Protein AF-A0A0F2NCT3-F1 (afdb_monomer)

Nearest PDB structures (foldseek):
  4rww-assembly1_B  TM=7.037E-01  e=3.534E-01  Listeria monocytogenes EGD-e
  4d3h-assembly1_C  TM=6.260E-01  e=2.521E-01  Staphylococcus aureus
  7qri-assembly1_B  TM=4.160E-01  e=2.870E+00  Homo sapiens
  7kdc-assembly2_D  TM=2.748E-01  e=4.304E+00  Mus musculus
  6rm3-assembly1_SV0  TM=3.250E-01  e=8.458E+00  Vairimorpha necatrix

pLDDT: mean 72.49, std 16.48, range [42.59, 90.12]

Structure (mmCIF, N/CA/C/O backbone):
data_AF-A0A0F2NCT3-F1
#
_entry.id   AF-A0A0F2NCT3-F1
#
loop_
_atom_site.group_PDB
_atom_site.id
_atom_site.type_symbol
_atom_site.label_atom_id
_atom_site.label_alt_id
_atom_site.label_comp_id
_atom_site.label_asym_id
_atom_site.label_entity_id
_atom_site.label_seq_id
_atom_site.pdbx_PDB_ins_code
_atom_site.Cartn_x
_atom_site.Cartn_y
_atom_site.Cartn_z
_atom_site.occupancy
_atom_site.B_iso_or_equiv
_atom_site.auth_seq_id
_atom_site.auth_comp_id
_atom_site.auth_asym_id
_atom_site.auth_atom_id
_atom_site.pdbx_PDB_model_num
ATOM 1 N N . MET A 1 1 ? 4.125 1.309 -13.599 1.00 54.31 1 MET A N 1
ATOM 2 C CA . MET A 1 1 ? 3.078 2.141 -12.967 1.00 54.31 1 MET A CA 1
ATOM 3 C C . MET A 1 1 ? 2.022 1.340 -12.203 1.00 54.31 1 MET A C 1
ATOM 5 O O . MET A 1 1 ? 1.539 1.852 -11.205 1.00 54.31 1 MET A O 1
ATOM 9 N N . ARG A 1 2 ? 1.698 0.085 -12.571 1.00 67.00 2 ARG A N 1
ATOM 10 C CA . ARG A 1 2 ? 0.599 -0.670 -11.926 1.00 67.00 2 ARG A CA 1
ATOM 11 C C . ARG A 1 2 ? 0.702 -0.825 -10.403 1.00 67.00 2 ARG A C 1
ATOM 13 O O . ARG A 1 2 ? -0.325 -0.797 -9.742 1.00 67.00 2 ARG A O 1
ATOM 20 N N . GLU A 1 3 ? 1.893 -1.018 -9.841 1.00 74.62 3 GLU A N 1
ATOM 21 C CA . GLU A 1 3 ? 2.035 -1.232 -8.390 1.00 74.62 3 GLU A CA 1
ATOM 22 C C . GLU A 1 3 ? 1.861 0.056 -7.585 1.00 74.62 3 GLU A C 1
ATOM 24 O O . GLU A 1 3 ? 1.171 0.058 -6.571 1.00 74.62 3 GLU A O 1
ATOM 29 N N . ALA A 1 4 ? 2.406 1.165 -8.082 1.00 77.75 4 ALA A N 1
ATOM 30 C CA . ALA A 1 4 ? 2.254 2.482 -7.477 1.00 77.75 4 ALA A CA 1
ATOM 31 C C . ALA A 1 4 ? 0.782 2.894 -7.363 1.00 77.75 4 ALA A C 1
ATOM 33 O O . ALA A 1 4 ? 0.323 3.313 -6.304 1.00 77.75 4 ALA A O 1
ATOM 34 N N . GLU A 1 5 ? 0.033 2.738 -8.454 1.00 82.19 5 GLU A N 1
ATOM 35 C CA . GLU A 1 5 ? -1.390 3.072 -8.496 1.00 82.19 5 GLU A CA 1
ATOM 36 C C . GLU A 1 5 ? -2.224 2.143 -7.616 1.00 82.19 5 GLU A C 1
ATOM 38 O O . GLU A 1 5 ? -3.149 2.605 -6.953 1.00 82.19 5 GLU A O 1
ATOM 43 N N . LYS A 1 6 ? -1.870 0.853 -7.544 1.00 83.62 6 LYS A N 1
ATOM 44 C CA . LYS A 1 6 ? -2.499 -0.083 -6.604 1.00 83.62 6 LYS A CA 1
ATOM 45 C C . LYS A 1 6 ? -2.283 0.350 -5.161 1.00 83.62 6 LYS A C 1
ATOM 47 O O . LYS A 1 6 ? -3.252 0.420 -4.419 1.00 83.62 6 LYS A O 1
ATOM 52 N N . ILE A 1 7 ? -1.048 0.677 -4.784 1.00 82.88 7 ILE A N 1
ATOM 53 C CA . ILE A 1 7 ? -0.728 1.137 -3.428 1.00 82.8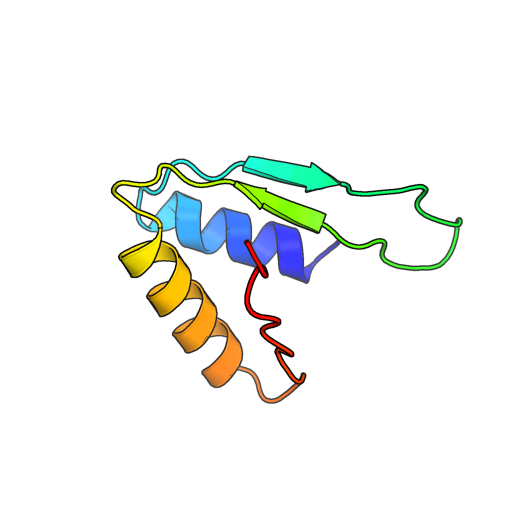8 7 ILE A CA 1
ATOM 54 C C . ILE A 1 7 ? -1.476 2.433 -3.114 1.00 82.88 7 ILE A C 1
ATOM 56 O O . ILE A 1 7 ? -2.080 2.551 -2.053 1.00 82.88 7 ILE A O 1
ATOM 60 N N . LYS A 1 8 ? -1.501 3.383 -4.053 1.00 86.06 8 LYS A N 1
ATOM 61 C CA . LYS A 1 8 ? -2.275 4.616 -3.902 1.00 86.06 8 LYS A CA 1
ATOM 62 C C . LYS A 1 8 ? -3.763 4.326 -3.696 1.00 86.06 8 LYS A C 1
ATOM 64 O O . LYS A 1 8 ? -4.365 4.918 -2.813 1.00 86.06 8 LYS A O 1
ATOM 69 N N . ASN A 1 9 ? -4.354 3.434 -4.489 1.00 88.00 9 ASN A N 1
ATOM 70 C CA . ASN A 1 9 ? -5.768 3.084 -4.357 1.00 88.00 9 ASN A CA 1
ATOM 71 C C . ASN A 1 9 ? -6.068 2.386 -3.033 1.00 88.00 9 ASN A C 1
ATOM 73 O O . ASN A 1 9 ? -7.078 2.698 -2.421 1.00 88.00 9 ASN A O 1
ATOM 77 N N . VAL A 1 10 ? -5.196 1.485 -2.586 1.00 88.12 10 VAL A N 1
ATOM 78 C CA . VAL A 1 10 ? -5.312 0.823 -1.283 1.00 88.12 10 VAL A CA 1
ATOM 79 C C . VAL A 1 10 ? -5.304 1.858 -0.163 1.00 88.12 10 VAL A C 1
ATOM 81 O O . VAL A 1 10 ? -6.273 1.958 0.577 1.00 88.12 10 VAL A O 1
ATOM 84 N N . LEU A 1 11 ? -4.265 2.692 -0.096 1.00 88.00 11 LEU A N 1
ATOM 85 C CA . LEU A 1 11 ? -4.141 3.715 0.942 1.00 88.00 11 LEU A CA 1
ATOM 86 C C . LEU A 1 11 ? -5.304 4.718 0.880 1.00 88.00 11 LEU A C 1
ATOM 88 O O . LEU A 1 11 ? -5.892 5.059 1.898 1.00 88.00 11 LEU A O 1
ATOM 92 N N . SER A 1 12 ? -5.704 5.137 -0.322 1.00 88.88 12 SER A N 1
ATOM 93 C CA . SER A 1 12 ? -6.847 6.036 -0.496 1.00 88.88 12 SER A CA 1
ATOM 94 C C . SER A 1 12 ? -8.188 5.385 -0.136 1.00 88.88 12 SER A C 1
ATOM 96 O O . SER A 1 12 ? -9.108 6.113 0.224 1.00 88.88 12 SER A O 1
ATOM 98 N N . SER A 1 13 ? -8.322 4.060 -0.253 1.00 89.12 13 SER A N 1
ATOM 99 C CA . SER A 1 13 ? -9.530 3.315 0.129 1.00 89.12 13 SER A CA 1
ATOM 100 C C . SER A 1 13 ? -9.662 3.181 1.643 1.00 89.12 13 SER A C 1
ATOM 102 O O . SER A 1 13 ? -10.776 3.205 2.151 1.00 89.12 13 SER A O 1
ATOM 104 N N . GLU A 1 14 ? -8.538 3.082 2.350 1.00 85.62 14 GLU A N 1
ATOM 105 C CA . GLU A 1 14 ? -8.497 3.078 3.817 1.00 85.62 14 GLU A CA 1
ATOM 106 C C . GLU A 1 14 ? -8.707 4.487 4.411 1.00 85.62 14 GLU A C 1
ATOM 108 O O . GLU A 1 14 ? -8.939 4.629 5.605 1.00 85.62 14 GLU A O 1
ATOM 113 N N . GLY A 1 15 ? -8.673 5.537 3.578 1.00 87.94 15 GLY A N 1
ATOM 114 C CA . GLY A 1 15 ? -8.904 6.929 3.985 1.00 87.94 15 GLY A CA 1
ATOM 115 C C . GLY A 1 15 ? -7.640 7.789 4.087 1.00 87.94 15 GLY A C 1
ATOM 116 O O . GLY A 1 15 ? -7.737 8.970 4.423 1.00 87.94 15 GLY A O 1
ATOM 117 N N . PHE A 1 16 ? -6.466 7.252 3.742 1.00 88.12 16 PHE A N 1
ATOM 118 C CA . PHE A 1 16 ? -5.205 7.990 3.804 1.00 88.12 16 PHE A CA 1
ATOM 119 C C . PHE A 1 16 ? -5.070 9.026 2.681 1.00 88.12 16 PHE A C 1
ATOM 121 O O . PHE A 1 16 ? -5.368 8.779 1.506 1.00 88.12 16 PHE A O 1
ATOM 128 N N . LEU A 1 17 ? -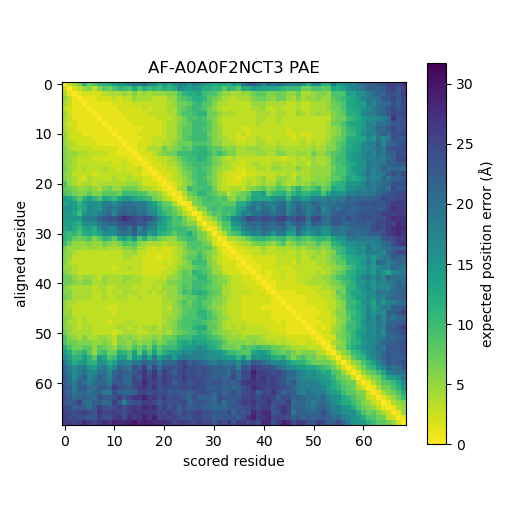4.502 10.186 3.021 1.00 87.25 17 LEU A N 1
ATOM 129 C CA . LEU A 1 17 ? -4.179 11.239 2.058 1.00 87.25 17 LEU A CA 1
ATOM 130 C C . LEU A 1 17 ? -2.854 10.941 1.336 1.00 87.25 17 LEU A C 1
ATOM 132 O O . LEU A 1 17 ? -1.805 11.481 1.680 1.00 87.25 17 LEU A O 1
ATOM 136 N N . VAL A 1 18 ? -2.904 10.107 0.298 1.00 87.19 18 VAL A N 1
ATOM 137 C CA . VAL A 1 18 ? -1.713 9.684 -0.452 1.00 87.19 18 VAL A CA 1
ATOM 138 C C . VAL A 1 18 ? -1.518 10.444 -1.772 1.00 87.19 18 VAL A C 1
ATOM 140 O O . VAL A 1 18 ? -2.440 10.612 -2.576 1.00 87.19 18 VAL A O 1
ATOM 143 N N . LYS A 1 19 ? -0.279 10.864 -2.055 1.00 87.69 19 LYS A N 1
ATOM 144 C CA . LYS A 1 19 ? 0.129 11.421 -3.356 1.00 87.69 19 LYS A CA 1
ATOM 145 C C . LYS A 1 19 ? 1.278 10.617 -3.946 1.00 87.69 19 LYS A C 1
ATOM 147 O O . LYS A 1 19 ? 2.262 10.340 -3.273 1.00 87.69 19 LYS A O 1
ATOM 152 N N . LEU A 1 20 ? 1.164 10.276 -5.227 1.00 85.31 20 LEU A N 1
ATOM 153 C CA . LEU A 1 20 ? 2.260 9.673 -5.980 1.00 85.31 20 LEU A CA 1
ATOM 154 C C . LEU A 1 20 ? 3.056 10.772 -6.670 1.00 85.31 20 LEU A C 1
ATOM 156 O O . LEU A 1 20 ? 2.484 11.588 -7.395 1.00 85.31 20 LEU A O 1
ATOM 160 N N . LYS A 1 21 ? 4.369 10.768 -6.472 1.00 81.62 21 LYS A N 1
ATOM 161 C CA . LYS A 1 21 ? 5.301 11.671 -7.137 1.00 81.62 21 LYS A CA 1
ATOM 162 C C . LYS A 1 21 ? 6.296 10.846 -7.938 1.00 81.62 21 LYS A C 1
ATOM 164 O O . LYS A 1 21 ? 7.012 10.020 -7.393 1.00 81.62 21 LYS A O 1
ATOM 169 N N . THR A 1 22 ? 6.341 11.040 -9.248 1.00 77.38 22 THR A N 1
ATOM 170 C CA . THR A 1 22 ? 7.335 10.381 -10.103 1.00 77.38 22 THR A CA 1
ATOM 171 C C . THR A 1 22 ? 8.702 11.014 -9.874 1.00 77.38 22 THR A C 1
ATOM 173 O O . THR A 1 22 ? 8.848 12.226 -10.052 1.00 77.38 22 THR A O 1
ATOM 176 N N . VAL A 1 23 ? 9.695 10.213 -9.491 1.00 69.75 23 VAL A N 1
ATOM 177 C CA . VAL A 1 23 ? 11.049 10.693 -9.192 1.00 69.75 23 VAL A CA 1
ATOM 178 C C . VAL A 1 23 ? 11.961 10.277 -10.337 1.00 69.75 23 VAL A C 1
ATOM 180 O O . VAL A 1 23 ? 12.522 9.191 -10.352 1.00 69.75 23 VAL A O 1
ATOM 183 N N . GLY A 1 24 ? 12.081 11.137 -11.343 1.00 60.47 24 GLY A N 1
ATOM 184 C CA . GLY A 1 24 ? 13.036 10.949 -12.434 1.00 60.47 24 GLY A CA 1
ATOM 185 C C . GLY A 1 24 ? 12.419 10.736 -13.811 1.00 60.47 24 GLY A C 1
ATOM 186 O O . GLY A 1 24 ? 11.206 10.613 -13.995 1.00 60.47 24 GLY A O 1
ATOM 187 N N . ILE A 1 25 ? 13.306 10.751 -14.803 1.00 52.59 25 ILE A N 1
ATOM 188 C CA . ILE A 1 25 ? 12.962 10.605 -16.212 1.00 52.59 25 ILE A CA 1
ATOM 189 C C . ILE A 1 25 ? 12.563 9.148 -16.425 1.00 52.59 25 ILE A C 1
ATOM 191 O O . ILE A 1 25 ? 13.384 8.243 -16.291 1.00 52.59 25 ILE A O 1
ATOM 195 N N . SER A 1 26 ? 11.289 8.924 -16.740 1.00 53.91 26 SER A N 1
ATOM 196 C CA . SER A 1 26 ? 10.818 7.625 -17.211 1.00 53.91 26 SER A CA 1
ATOM 197 C C . SER A 1 26 ? 11.446 7.391 -18.581 1.00 53.91 26 SER A C 1
ATOM 199 O O . SER A 1 26 ? 10.958 7.897 -19.590 1.00 53.91 26 SER A O 1
ATOM 201 N N . HIS A 1 27 ? 12.585 6.702 -18.619 1.00 52.72 27 HIS A N 1
ATOM 202 C CA . HIS A 1 27 ? 13.141 6.232 -19.878 1.00 52.72 27 HIS A CA 1
ATOM 203 C C . HIS A 1 27 ? 12.087 5.320 -20.518 1.00 52.72 27 HIS A C 1
ATOM 205 O O . HIS A 1 27 ? 11.467 4.515 -19.828 1.00 52.72 27 HIS A O 1
ATOM 211 N N . VAL A 1 28 ? 11.834 5.510 -21.814 1.00 51.47 28 VAL A N 1
ATOM 212 C CA . VAL A 1 28 ? 10.609 5.145 -22.564 1.00 51.47 28 VAL A CA 1
ATOM 213 C C . VAL A 1 28 ? 10.167 3.665 -22.477 1.00 51.47 28 VAL A C 1
ATOM 215 O O . VAL A 1 28 ? 9.104 3.323 -22.978 1.00 51.47 28 VAL A O 1
ATOM 218 N N . ASN A 1 29 ? 10.891 2.781 -21.790 1.00 51.59 29 ASN A N 1
ATOM 219 C CA . ASN A 1 29 ? 10.520 1.373 -21.616 1.00 51.59 29 ASN A CA 1
ATOM 220 C C . ASN A 1 29 ? 10.648 0.839 -20.178 1.00 51.59 29 ASN A C 1
ATOM 222 O O . ASN A 1 29 ? 10.446 -0.353 -19.956 1.00 51.59 29 ASN A O 1
ATOM 226 N N . GLU A 1 30 ? 10.951 1.687 -19.193 1.00 53.97 30 GLU A N 1
ATOM 227 C CA . GLU A 1 30 ? 11.249 1.247 -17.830 1.00 53.97 30 GLU A CA 1
ATOM 228 C C . GLU A 1 30 ? 10.357 1.984 -16.830 1.00 53.97 30 GLU A C 1
ATOM 230 O O . GLU A 1 30 ? 10.210 3.207 -16.855 1.00 53.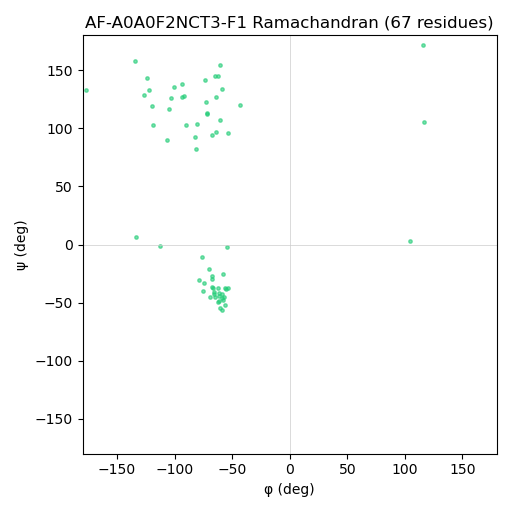97 30 GLU A O 1
ATOM 235 N N . CYS A 1 31 ? 9.701 1.220 -15.956 1.00 59.91 31 CYS A N 1
ATOM 236 C CA . CYS A 1 31 ? 8.871 1.763 -14.891 1.00 59.91 31 CYS A CA 1
ATOM 237 C C . CYS A 1 31 ? 9.762 2.556 -13.924 1.00 59.91 31 CYS A C 1
ATOM 239 O O . CYS A 1 31 ? 10.390 1.969 -13.049 1.00 59.91 31 CYS A O 1
ATOM 241 N N . GLY A 1 32 ? 9.822 3.878 -14.101 1.00 67.12 32 GLY A N 1
ATOM 242 C CA . GLY A 1 32 ? 10.607 4.762 -13.245 1.00 67.12 32 GLY A CA 1
ATOM 243 C C . GLY A 1 32 ? 10.162 4.710 -11.776 1.00 67.12 32 GLY A C 1
ATOM 244 O O . GLY A 1 32 ? 9.002 4.380 -11.492 1.00 67.12 32 GLY A O 1
ATOM 245 N N . PRO A 1 33 ? 11.068 5.026 -10.835 1.00 70.81 33 PRO A N 1
ATOM 246 C CA . PRO A 1 33 ? 10.742 5.035 -9.419 1.00 70.81 33 PRO A CA 1
ATOM 247 C C . PRO A 1 33 ? 9.713 6.126 -9.094 1.00 70.81 33 PRO A C 1
ATOM 249 O O . PRO A 1 33 ? 9.696 7.215 -9.677 1.00 70.81 33 PRO A O 1
ATOM 252 N N . VAL A 1 34 ? 8.834 5.813 -8.145 1.00 78.62 34 VAL A N 1
ATOM 253 C CA . VAL A 1 34 ? 7.836 6.744 -7.617 1.00 78.62 34 VAL A CA 1
ATOM 254 C C . VAL A 1 34 ? 7.985 6.869 -6.107 1.00 78.62 34 VAL A C 1
ATOM 256 O O . VAL A 1 34 ? 8.262 5.898 -5.408 1.00 78.62 34 VAL A O 1
ATOM 259 N N . GLU A 1 35 ? 7.763 8.072 -5.613 1.00 84.00 35 GLU A N 1
ATOM 260 C CA . GLU A 1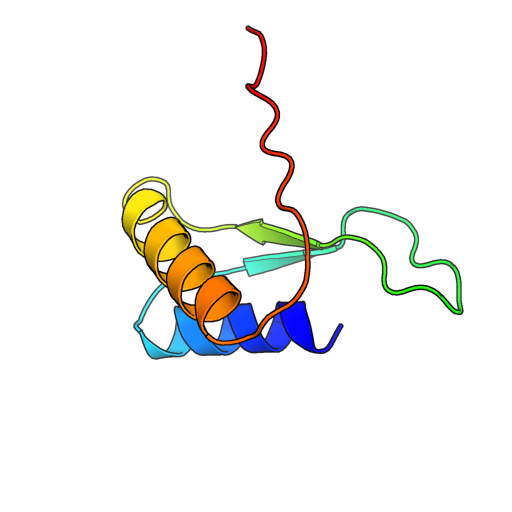 35 ? 7.619 8.400 -4.206 1.00 84.00 35 GLU A CA 1
ATOM 261 C C . GLU A 1 35 ? 6.142 8.387 -3.824 1.00 84.00 35 GLU A C 1
ATOM 263 O O . GLU A 1 35 ? 5.282 8.893 -4.552 1.00 84.00 35 GLU A O 1
ATOM 268 N N . VAL A 1 36 ? 5.864 7.816 -2.656 1.00 84.62 36 VAL A N 1
ATOM 269 C CA . VAL A 1 36 ? 4.550 7.829 -2.017 1.00 84.62 36 VAL A CA 1
ATOM 270 C C . VAL A 1 36 ? 4.621 8.837 -0.876 1.00 84.62 36 VAL A C 1
ATOM 272 O O . VAL A 1 36 ? 5.405 8.672 0.051 1.00 84.62 36 VAL A O 1
ATOM 275 N N . LEU A 1 37 ? 3.834 9.902 -0.973 1.00 88.06 37 LEU A N 1
ATOM 276 C CA . LEU A 1 37 ? 3.757 10.968 0.020 1.00 88.06 37 LEU A CA 1
ATOM 277 C C . LEU A 1 37 ? 2.485 10.785 0.845 1.00 88.06 37 LEU A C 1
ATOM 279 O O . LEU A 1 37 ? 1.395 10.736 0.272 1.00 88.06 37 LEU A O 1
ATOM 283 N N . VAL A 1 38 ? 2.635 10.736 2.165 1.00 89.94 38 VAL A N 1
ATOM 284 C CA . VAL A 1 38 ? 1.551 10.682 3.158 1.00 89.94 38 VAL A CA 1
ATOM 285 C C . VAL A 1 38 ? 1.850 11.677 4.292 1.00 89.94 38 VAL A C 1
ATOM 287 O O . VAL A 1 38 ? 3.010 12.070 4.446 1.00 89.94 38 VAL A O 1
ATOM 290 N N . PRO A 1 39 ? 0.849 12.145 5.059 1.00 90.12 39 PRO A N 1
ATOM 291 C CA . PRO A 1 39 ? 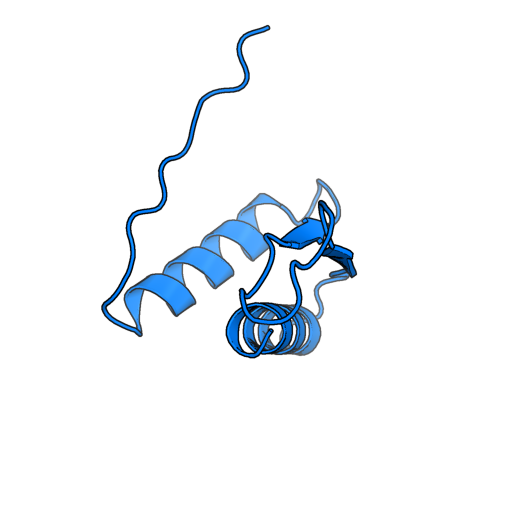1.078 13.004 6.222 1.00 90.12 39 PRO A CA 1
ATOM 292 C C . PRO A 1 39 ? 1.905 12.288 7.294 1.00 90.12 39 PRO A C 1
ATOM 294 O O . PRO A 1 39 ? 1.687 11.101 7.508 1.00 90.12 39 PRO A O 1
ATOM 297 N N . GLU A 1 40 ? 2.777 13.002 8.019 1.00 88.88 40 GLU A N 1
ATOM 298 C CA . GLU A 1 40 ? 3.598 12.416 9.102 1.00 88.88 40 GLU A CA 1
ATOM 299 C C . GLU A 1 40 ? 2.772 11.675 10.158 1.00 88.88 40 GLU A C 1
ATOM 301 O O . GLU A 1 40 ? 3.180 10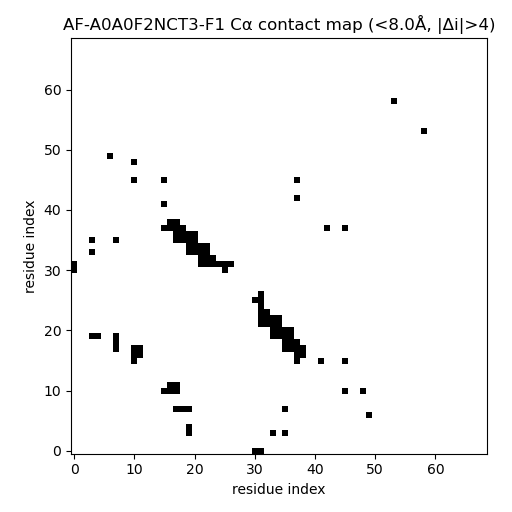.606 10.595 1.00 88.88 40 GLU A O 1
ATOM 306 N N . SER A 1 41 ? 1.588 12.197 10.498 1.00 89.56 41 SER A N 1
ATOM 307 C CA . SER A 1 41 ? 0.656 11.558 11.441 1.00 89.56 41 SER A CA 1
ATOM 308 C C . SER A 1 41 ? 0.227 10.150 11.012 1.00 89.56 41 SER A C 1
ATOM 310 O O . SER A 1 41 ? -0.122 9.339 11.856 1.00 89.56 41 SER A O 1
ATOM 312 N N . GLU A 1 42 ? 0.278 9.864 9.711 1.00 87.75 42 GLU A N 1
ATOM 313 C CA . GLU A 1 42 ? -0.211 8.631 9.093 1.00 87.75 42 GLU A CA 1
ATOM 314 C C . GLU A 1 42 ? 0.930 7.774 8.517 1.00 87.75 42 GLU A C 1
ATOM 316 O O . GLU A 1 42 ? 0.682 6.722 7.928 1.00 87.75 42 GLU A O 1
ATOM 321 N N . VAL A 1 43 ? 2.188 8.231 8.616 1.00 87.38 43 VAL A N 1
ATOM 322 C CA . VAL A 1 43 ? 3.347 7.539 8.023 1.00 87.38 43 VAL A CA 1
ATOM 323 C C . VAL A 1 43 ? 3.479 6.126 8.579 1.00 87.38 43 VAL A C 1
ATOM 325 O O . VAL A 1 43 ? 3.734 5.204 7.804 1.00 87.38 43 VAL A O 1
ATOM 328 N N . GLU A 1 44 ? 3.305 5.948 9.889 1.00 89.75 44 GLU A N 1
ATOM 329 C CA . GLU A 1 44 ? 3.395 4.634 10.535 1.00 89.75 44 GLU A CA 1
ATOM 330 C C . GLU A 1 44 ? 2.344 3.663 9.983 1.00 89.75 44 GLU A C 1
ATOM 332 O O . GLU A 1 44 ? 2.708 2.611 9.452 1.00 89.75 44 GLU A O 1
ATOM 337 N N . GLU A 1 45 ? 1.064 4.045 10.005 1.00 88.00 45 GLU A N 1
ATOM 338 C CA . GLU A 1 45 ? -0.034 3.190 9.536 1.00 88.00 45 GLU A CA 1
ATOM 339 C C . GLU A 1 45 ? 0.053 2.906 8.032 1.00 88.00 45 GLU A C 1
ATOM 341 O O . GLU A 1 45 ? -0.047 1.757 7.598 1.00 88.00 45 GLU A O 1
ATOM 346 N N . ALA A 1 46 ? 0.323 3.925 7.211 1.00 88.25 46 ALA A N 1
ATOM 347 C CA . ALA A 1 46 ? 0.482 3.740 5.773 1.00 88.25 46 ALA A CA 1
ATOM 348 C C . ALA A 1 46 ? 1.664 2.812 5.445 1.00 88.25 46 ALA A C 1
ATOM 350 O O . ALA A 1 46 ? 1.573 1.994 4.524 1.00 88.25 46 ALA A O 1
ATOM 351 N N . THR A 1 47 ? 2.764 2.910 6.200 1.00 87.62 47 THR A N 1
ATOM 352 C CA . THR A 1 47 ? 3.927 2.025 6.049 1.00 87.62 47 THR A CA 1
ATOM 353 C C . THR A 1 47 ? 3.572 0.591 6.420 1.00 87.62 47 THR A C 1
ATOM 355 O O . THR A 1 47 ? 3.953 -0.330 5.693 1.00 87.62 47 THR A O 1
ATOM 358 N N . GLU A 1 48 ? 2.816 0.388 7.499 1.00 88.38 48 GLU A N 1
ATOM 359 C CA . GLU A 1 48 ? 2.351 -0.934 7.911 1.00 88.38 48 GLU A CA 1
ATOM 360 C C . GLU A 1 48 ? 1.443 -1.563 6.851 1.00 88.38 48 GLU A C 1
ATOM 362 O O . GLU A 1 48 ? 1.723 -2.673 6.390 1.00 88.38 48 GLU A O 1
ATOM 367 N N . ILE A 1 49 ? 0.442 -0.827 6.362 1.00 86.56 49 ILE A N 1
ATOM 368 C CA . ILE A 1 49 ? -0.433 -1.263 5.267 1.00 86.56 49 ILE A CA 1
ATOM 369 C C . ILE A 1 49 ? 0.406 -1.617 4.035 1.00 86.56 49 ILE A C 1
ATOM 371 O O . ILE A 1 49 ? 0.315 -2.727 3.511 1.00 86.56 49 ILE A O 1
ATOM 375 N N . MET A 1 50 ? 1.297 -0.730 3.585 1.00 84.50 50 MET A N 1
ATOM 376 C CA . MET A 1 50 ? 2.177 -1.014 2.447 1.00 84.50 50 MET A CA 1
ATOM 377 C C . MET A 1 50 ? 2.999 -2.291 2.651 1.00 84.50 50 MET A C 1
ATOM 379 O O . MET A 1 50 ? 3.187 -3.053 1.699 1.00 84.50 50 MET A O 1
ATOM 383 N N . ASN A 1 51 ? 3.476 -2.541 3.869 1.00 84.88 51 ASN A N 1
ATOM 384 C CA . ASN A 1 51 ? 4.236 -3.737 4.198 1.00 84.88 51 ASN A CA 1
ATOM 385 C C . ASN A 1 51 ? 3.353 -4.994 4.152 1.00 84.88 51 ASN A C 1
ATOM 387 O O . ASN A 1 51 ? 3.722 -5.971 3.508 1.00 84.88 51 ASN A O 1
ATOM 391 N N . VAL A 1 52 ? 2.146 -4.953 4.723 1.00 84.88 52 VAL A N 1
ATOM 392 C CA . VAL A 1 52 ? 1.157 -6.046 4.655 1.00 84.88 52 VAL A CA 1
ATOM 393 C C . VAL A 1 52 ? 0.818 -6.393 3.203 1.00 84.88 52 VAL A C 1
ATOM 395 O O . VAL A 1 52 ? 0.849 -7.564 2.813 1.00 84.88 52 VAL A O 1
ATOM 398 N N . TYR A 1 53 ? 0.581 -5.387 2.359 1.00 75.50 53 TYR A N 1
ATOM 399 C CA . TYR A 1 53 ? 0.297 -5.600 0.940 1.00 75.50 53 TYR A CA 1
ATOM 400 C C . TYR A 1 53 ? 1.509 -6.170 0.186 1.00 75.50 53 TYR A C 1
ATOM 402 O O . TYR A 1 53 ? 1.334 -7.071 -0.638 1.00 75.50 53 TYR A O 1
ATOM 410 N N . LYS A 1 54 ? 2.737 -5.739 0.509 1.00 68.69 54 LYS A N 1
ATOM 411 C CA . LYS A 1 54 ? 3.975 -6.334 -0.030 1.00 68.69 54 LYS A CA 1
ATOM 412 C C . LYS A 1 54 ? 4.223 -7.764 0.456 1.00 68.69 54 LYS A C 1
ATOM 414 O O . LYS A 1 54 ? 4.811 -8.553 -0.272 1.00 68.69 54 LYS A O 1
ATOM 419 N N . LEU A 1 55 ? 3.770 -8.123 1.655 1.00 56.12 55 LEU A N 1
ATOM 420 C CA . LEU A 1 55 ? 3.891 -9.480 2.196 1.00 56.12 55 LEU A CA 1
ATOM 421 C C . LEU A 1 55 ? 2.841 -10.432 1.605 1.00 56.12 55 LEU A C 1
ATOM 423 O O . LEU A 1 55 ? 3.118 -11.619 1.429 1.00 56.12 55 LEU A O 1
ATOM 427 N N . SER A 1 56 ? 1.666 -9.912 1.236 1.00 54.56 56 SER A N 1
ATOM 428 C CA . SER A 1 56 ? 0.604 -10.687 0.578 1.00 54.56 56 SER A CA 1
ATOM 429 C C . SER A 1 56 ? 0.943 -11.096 -0.865 1.00 54.56 56 SER A C 1
ATOM 431 O O . SER A 1 56 ? 0.409 -12.081 -1.376 1.00 54.56 56 SER A O 1
ATOM 433 N N . GLY A 1 57 ? 1.877 -10.391 -1.513 1.00 50.72 57 GLY A N 1
ATOM 434 C CA . GLY A 1 57 ? 2.416 -10.738 -2.824 1.00 50.72 57 GLY A CA 1
ATOM 435 C C . GLY A 1 57 ? 3.914 -10.999 -2.743 1.00 50.72 57 GLY A C 1
ATOM 436 O O . GLY A 1 57 ? 4.692 -10.057 -2.719 1.00 50.72 57 GLY A O 1
ATOM 437 N N . ARG A 1 58 ? 4.352 -12.267 -2.750 1.00 50.16 58 ARG A N 1
ATOM 438 C CA . ARG A 1 58 ? 5.780 -12.619 -2.890 1.00 50.16 58 ARG A CA 1
ATOM 439 C C . ARG A 1 58 ? 6.383 -11.951 -4.139 1.00 50.16 58 ARG A C 1
ATOM 441 O O . ARG A 1 58 ? 6.307 -12.530 -5.217 1.00 50.16 58 ARG A O 1
ATOM 448 N N . GLN A 1 59 ? 7.034 -10.798 -3.976 1.00 43.62 59 GLN A N 1
ATOM 449 C CA . GLN A 1 59 ? 8.304 -10.419 -4.609 1.00 43.62 59 GLN A CA 1
ATOM 450 C C . GLN A 1 59 ? 8.788 -9.037 -4.133 1.00 43.62 59 GLN A C 1
ATOM 452 O O . GLN A 1 59 ? 8.054 -8.059 -4.198 1.00 43.62 59 GLN A O 1
ATOM 457 N N . GLY A 1 60 ? 10.077 -8.954 -3.780 1.00 48.34 60 GLY A N 1
ATOM 458 C CA . GLY A 1 60 ? 10.876 -7.739 -3.979 1.00 48.34 60 GLY A CA 1
ATOM 459 C C . GLY A 1 60 ? 11.4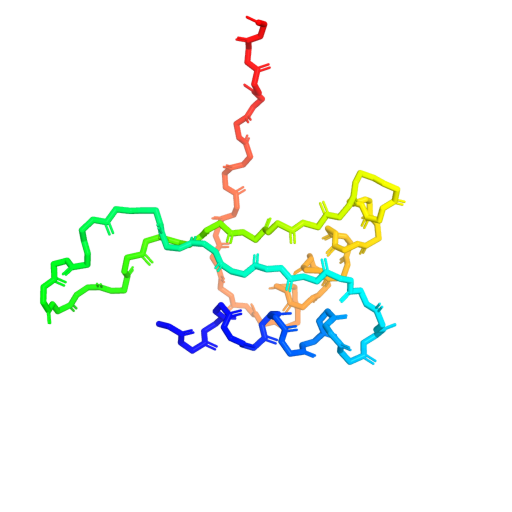09 -7.055 -2.719 1.00 48.34 60 GLY A C 1
ATOM 460 O O . GLY A 1 60 ? 10.688 -6.354 -2.022 1.00 48.34 60 GLY A O 1
ATOM 461 N N . ASN A 1 61 ? 12.712 -7.221 -2.486 1.00 44.94 61 ASN A N 1
ATOM 462 C CA . ASN A 1 61 ? 13.525 -6.600 -1.437 1.00 44.94 61 ASN A CA 1
ATOM 463 C C . ASN A 1 61 ? 13.236 -5.097 -1.237 1.00 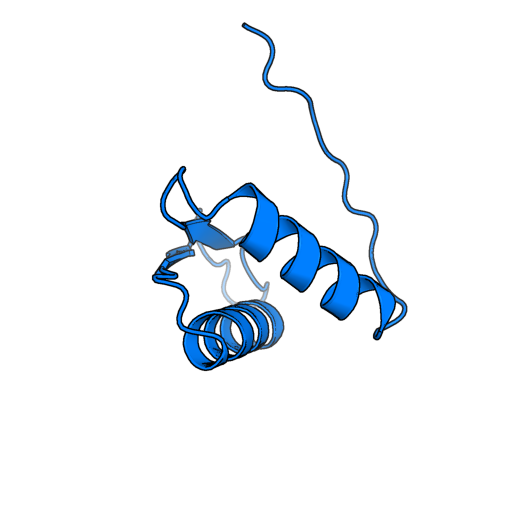44.94 61 ASN A C 1
ATOM 465 O O . ASN A 1 61 ? 13.464 -4.292 -2.140 1.00 44.94 61 ASN A O 1
ATOM 469 N N . VAL A 1 62 ? 12.814 -4.705 -0.031 1.00 50.81 62 VAL A N 1
ATOM 470 C CA . VAL A 1 62 ? 12.851 -3.305 0.415 1.00 50.81 62 VAL A CA 1
ATOM 471 C C . VAL A 1 62 ? 14.198 -3.080 1.087 1.00 50.81 62 VAL A C 1
ATOM 473 O O . VAL A 1 62 ? 14.416 -3.514 2.214 1.00 50.81 62 VAL A O 1
ATOM 476 N N . SER A 1 63 ? 15.118 -2.420 0.386 1.00 52.81 63 SER A N 1
ATOM 477 C CA . SER A 1 63 ? 16.337 -1.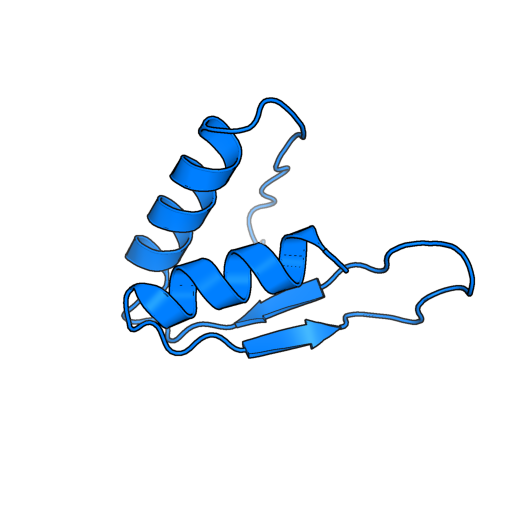907 1.009 1.00 52.81 63 SER A CA 1
ATOM 478 C C . SER A 1 63 ? 16.008 -0.568 1.664 1.00 52.81 63 SER A C 1
ATOM 480 O O . SER A 1 63 ? 16.024 0.473 1.010 1.00 52.81 63 SER A O 1
ATOM 482 N N . SER A 1 64 ? 15.653 -0.596 2.948 1.00 47.56 64 SER A N 1
ATOM 483 C CA . SER A 1 64 ? 15.556 0.609 3.771 1.00 47.56 64 SER A CA 1
ATOM 484 C C . SER A 1 64 ? 16.968 1.120 4.060 1.00 47.56 64 SER A C 1
ATOM 486 O O . SER A 1 64 ? 17.725 0.466 4.779 1.00 47.56 64 SER A O 1
ATOM 488 N N . TYR A 1 65 ? 17.339 2.278 3.513 1.00 47.97 65 TYR A N 1
ATOM 489 C CA . TYR A 1 65 ? 18.559 2.968 3.926 1.00 47.97 65 TYR A CA 1
ATOM 490 C C . TYR A 1 65 ? 18.211 3.984 5.018 1.00 47.97 65 TYR A C 1
ATOM 492 O O . TYR A 1 65 ? 17.324 4.810 4.800 1.00 47.97 65 TYR A O 1
ATOM 500 N N . PRO A 1 66 ? 18.885 3.953 6.181 1.00 42.59 66 PRO A N 1
ATOM 501 C CA . PRO A 1 66 ? 18.725 5.003 7.174 1.00 42.59 66 PRO A CA 1
ATOM 502 C C . PRO A 1 66 ? 19.234 6.322 6.586 1.00 42.59 66 PRO A C 1
ATOM 504 O O . PRO A 1 66 ? 20.369 6.391 6.103 1.00 42.59 66 PRO A O 1
ATOM 507 N N . VAL A 1 67 ? 18.402 7.367 6.634 1.00 52.69 67 VAL A N 1
ATOM 508 C CA . VAL A 1 67 ? 18.828 8.744 6.359 1.00 52.69 67 VAL A CA 1
ATOM 509 C C . VAL A 1 67 ? 19.893 9.090 7.396 1.00 52.69 67 VAL A C 1
ATOM 511 O O . VAL A 1 67 ? 19.609 9.221 8.585 1.00 52.69 67 VAL A O 1
ATOM 514 N N . LYS A 1 68 ? 21.151 9.150 6.956 1.00 55.00 68 LYS A N 1
ATOM 515 C CA . LYS A 1 68 ? 22.253 9.633 7.782 1.00 55.00 68 LYS A CA 1
ATOM 516 C C . LYS A 1 68 ? 22.234 11.161 7.761 1.00 55.00 68 LYS A C 1
ATOM 518 O O . LYS A 1 68 ? 22.678 11.746 6.782 1.00 55.00 68 LYS A O 1
ATOM 523 N N . ASN A 1 69 ? 21.750 11.692 8.883 1.00 45.22 69 ASN A N 1
ATOM 524 C CA . ASN A 1 69 ? 22.060 12.966 9.540 1.00 45.22 69 ASN A CA 1
ATOM 525 C C . ASN A 1 69 ? 21.833 14.273 8.769 1.00 45.22 69 ASN A C 1
ATOM 527 O O . ASN A 1 69 ? 22.730 14.681 8.003 1.00 45.22 69 ASN A O 1
#

Foldseek 3Di:
DVVQVVLVVQCVVVPWPWDKAFDDDPPPPDDGDIDIDTDPVCCVVSVVSVVVVCVVDPDDDDPDDPPDD

Sequence (69 aa):
MREAEKIKNVLSSEGFLVKLKTVGISHVNECGPVEVLVPESEVEEATEIMNVYKLSGRQGNVSSYPVKN

Secondary structure (DSSP, 8-state):
-HHHHHHHHHHHHHT---EEEE-S---TTS---EEEE--GGGHHHHHHHHHHHHHHS------------

Radius of gyration: 12.92 Å; Cα contacts (8 Å, |Δi|>4): 55; chains: 1; bounding box: 32×26×34 Å

Mean predicted aligned error: 10.74 Å

Solvent-accessible surface area (backbone atoms only — not comparable to full-atom values): 4488 Å² total; per-residue (Å²): 97,72,65,62,54,48,52,45,50,51,43,46,70,78,66,46,73,65,44,83,41,76,60,70,82,60,53,97,87,51,77,53,56,66,44,81,44,59,54,80,95,45,43,65,62,54,49,49,51,52,47,52,56,50,65,76,44,95,74,80,90,80,83,83,73,80,84,81,128